Protein AF-A0A7C5KL66-F1 (afdb_monomer)

Radius of gyration: 13.3 Å; Cα contacts (8 Å, |Δi|>4): 68; chains: 1; bounding box: 32×19×37 Å

Sequence (74 aa):
GVYDIHSPNIPSVEQMVELMRLAARRIPAERLWVNPDCGLKTRTWAEVDPALHNMVEAARRLREAFAPGTAAQA

Nearest PDB structures (foldseek):
  3ppc-assembly1_A  TM=9.821E-01  e=7.793E-05  Candida albicans
  3ppc-assembly2_B  TM=9.887E-01  e=1.006E-04  Candida albicans
  4l6h-assembly1_A  TM=9.780E-01  e=1.298E-04  Candida albicans SC5314
  4l5z-assembly1_A  TM=9.764E-01  e=2.617E-04  Candida albicans SC5314
  2nq5-assembly1_A  TM=9.612E-01  e=6.387E-04  Streptococcus mutans

Solvent-accessible surface area (backbone atoms only — not comparable to full-atom values): 4600 Å² total; per-residue (Å²): 96,72,40,65,69,90,49,91,68,64,62,53,36,68,61,38,38,52,54,50,54,60,47,49,76,79,36,60,70,95,76,59,80,90,46,54,59,60,81,68,86,89,60,50,69,87,46,48,53,58,30,50,52,26,50,55,51,24,54,49,57,52,50,60,66,66,36,94,85,54,86,79,82,133

Secondary structure (DSSP, 8-state):
--B-TTSS----HHHHHHHHHHHHTTS-GGG----BSS--TTS-HHHHHHHHHHHHHHHHHHHHHTSTT--S--

Mean predicted aligned error: 4.52 Å

Structure (mmCIF, N/CA/C/O backbone):
data_AF-A0A7C5KL66-F1
#
_entry.id   AF-A0A7C5KL66-F1
#
loop_
_atom_site.group_PDB
_atom_site.id
_atom_site.type_symbol
_atom_site.label_atom_id
_atom_site.label_alt_id
_atom_site.label_comp_id
_atom_site.label_asym_id
_atom_site.label_entity_id
_atom_site.label_seq_id
_atom_site.pdbx_PDB_ins_code
_atom_site.Cartn_x
_atom_site.Cartn_y
_atom_site.Cartn_z
_atom_site.occupancy
_atom_site.B_iso_or_equiv
_atom_site.auth_seq_id
_atom_site.auth_comp_id
_atom_site.auth_asym_id
_atom_site.auth_atom_id
_atom_site.pdbx_PDB_model_num
ATOM 1 N N . GLY A 1 1 ? 1.730 6.829 2.225 1.00 92.19 1 GLY A N 1
ATOM 2 C CA . GLY A 1 1 ? 0.955 5.777 1.561 1.00 92.19 1 GLY A CA 1
ATOM 3 C C . GLY A 1 1 ? 1.266 4.456 2.226 1.00 92.19 1 GLY A C 1
ATOM 4 O O . GLY A 1 1 ? 1.926 4.438 3.259 1.00 92.19 1 GLY A O 1
ATOM 5 N N . VAL A 1 2 ? 0.737 3.365 1.675 1.00 96.12 2 VAL A N 1
ATOM 6 C CA . VAL A 1 2 ? 0.951 1.987 2.177 1.00 96.12 2 VAL A CA 1
ATOM 7 C C . VAL A 1 2 ? 1.702 1.101 1.181 1.00 96.12 2 VAL A C 1
ATOM 9 O O . VAL A 1 2 ? 1.969 -0.065 1.454 1.00 96.12 2 VAL A O 1
ATOM 12 N N . TYR A 1 3 ? 2.029 1.660 0.019 1.00 96.81 3 TYR A N 1
ATOM 13 C CA . TYR A 1 3 ? 2.776 1.009 -1.040 1.00 96.81 3 TYR A CA 1
ATOM 14 C C . TYR A 1 3 ? 3.934 1.925 -1.433 1.00 96.81 3 TYR A C 1
ATOM 16 O O . TYR A 1 3 ? 3.709 2.987 -2.023 1.00 96.81 3 TYR A O 1
ATOM 24 N N . ASP A 1 4 ? 5.149 1.493 -1.086 1.00 96.62 4 ASP A N 1
ATOM 25 C CA . ASP A 1 4 ? 6.394 2.118 -1.524 1.00 96.62 4 ASP A CA 1
ATOM 26 C C . ASP A 1 4 ? 6.591 1.861 -3.017 1.00 96.62 4 ASP A C 1
ATOM 28 O O . ASP A 1 4 ? 7.058 0.805 -3.450 1.00 96.62 4 ASP A O 1
ATOM 32 N N . ILE A 1 5 ? 6.227 2.864 -3.807 1.00 95.69 5 ILE A N 1
ATOM 33 C CA . ILE A 1 5 ? 6.330 2.808 -5.259 1.00 95.69 5 ILE A CA 1
ATOM 34 C C . ILE A 1 5 ? 7.770 2.947 -5.743 1.00 95.69 5 ILE A C 1
ATOM 36 O O . ILE A 1 5 ? 7.968 2.851 -6.945 1.00 95.69 5 ILE A O 1
ATOM 40 N N . HIS A 1 6 ? 8.765 3.212 -4.889 1.00 94.62 6 HIS A N 1
ATOM 41 C CA . HIS A 1 6 ? 10.175 3.325 -5.284 1.00 94.62 6 HIS A CA 1
ATOM 42 C C . HIS A 1 6 ? 10.930 1.994 -5.184 1.00 94.62 6 HIS A C 1
ATOM 44 O O . HIS A 1 6 ? 12.043 1.884 -5.701 1.00 94.62 6 HIS A O 1
ATOM 50 N N . SER A 1 7 ? 10.294 0.975 -4.609 1.00 93.81 7 SER A N 1
ATOM 51 C CA . SER A 1 7 ? 10.771 -0.401 -4.546 1.00 93.81 7 SER A CA 1
ATOM 52 C C . SER A 1 7 ? 10.065 -1.286 -5.590 1.00 93.81 7 SER A C 1
ATOM 54 O O . SER A 1 7 ? 8.893 -1.051 -5.895 1.00 93.81 7 SER A O 1
ATOM 56 N N . PRO A 1 8 ? 10.730 -2.324 -6.142 1.00 91.19 8 PRO A N 1
ATOM 57 C CA . PRO A 1 8 ? 10.070 -3.346 -6.965 1.00 91.19 8 PRO A CA 1
ATOM 58 C C . PRO A 1 8 ? 9.224 -4.326 -6.131 1.00 91.19 8 PRO A C 1
ATOM 60 O O . PRO A 1 8 ? 8.632 -5.257 -6.669 1.00 91.19 8 PRO A O 1
ATOM 63 N N . ASN A 1 9 ? 9.196 -4.168 -4.804 1.00 94.50 9 ASN A N 1
ATOM 64 C CA . ASN A 1 9 ? 8.433 -5.034 -3.919 1.00 94.50 9 ASN A CA 1
ATOM 65 C C . ASN A 1 9 ? 6.924 -4.943 -4.200 1.00 94.50 9 ASN A C 1
ATOM 67 O O . ASN A 1 9 ? 6.361 -3.849 -4.260 1.00 94.50 9 ASN A O 1
ATOM 71 N N . ILE A 1 10 ? 6.263 -6.100 -4.275 1.00 97.75 10 ILE A N 1
ATOM 72 C CA . ILE A 1 10 ? 4.803 -6.209 -4.276 1.00 97.75 10 ILE A CA 1
ATOM 73 C C . ILE A 1 10 ? 4.372 -6.487 -2.827 1.00 97.75 10 ILE A C 1
ATOM 75 O O . ILE A 1 10 ? 4.503 -7.622 -2.364 1.00 97.75 10 ILE A O 1
ATOM 79 N N . PRO A 1 11 ? 3.898 -5.477 -2.076 1.00 97.56 11 PRO A N 1
ATOM 80 C CA . PRO A 1 11 ? 3.467 -5.665 -0.691 1.00 97.56 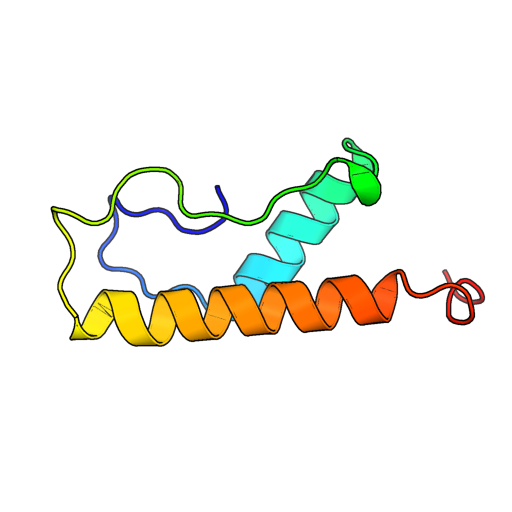11 PRO A CA 1
ATOM 81 C C . PRO A 1 11 ? 2.304 -6.658 -0.568 1.00 97.56 11 PRO A C 1
ATOM 83 O O . PRO A 1 11 ? 1.362 -6.636 -1.367 1.00 97.56 11 PRO A O 1
ATOM 86 N N . SER A 1 12 ? 2.343 -7.501 0.467 1.00 98.38 12 SER A N 1
ATOM 87 C CA . SER A 1 12 ? 1.233 -8.395 0.805 1.00 98.38 12 SER A CA 1
ATOM 88 C C . SER A 1 12 ? 0.081 -7.641 1.474 1.00 98.38 12 SER A C 1
ATOM 90 O O . SER A 1 12 ? 0.247 -6.538 2.008 1.00 98.38 12 SER A O 1
ATOM 92 N N . VAL A 1 13 ? -1.097 -8.267 1.494 1.00 98.44 13 VAL A N 1
ATOM 93 C CA . VAL A 1 13 ? -2.272 -7.739 2.200 1.00 98.44 13 VAL A CA 1
ATOM 94 C C . VAL A 1 13 ? -1.962 -7.528 3.685 1.00 98.44 13 VAL A C 1
ATOM 96 O O . VAL A 1 13 ? -2.272 -6.479 4.245 1.00 98.44 13 VAL A O 1
ATOM 99 N N . GLU A 1 14 ? -1.312 -8.498 4.324 1.00 98.06 14 GLU A N 1
ATOM 100 C CA . GLU A 1 14 ? -1.000 -8.491 5.755 1.00 98.06 14 GLU A CA 1
ATOM 101 C C . GLU A 1 14 ? -0.047 -7.349 6.122 1.00 98.06 14 GLU A C 1
ATOM 103 O O . GLU A 1 14 ? -0.272 -6.661 7.120 1.00 98.06 14 GLU A O 1
ATOM 108 N N . GLN A 1 15 ? 0.971 -7.096 5.290 1.00 97.62 15 GLN A N 1
ATOM 109 C CA . GLN A 1 15 ? 1.897 -5.978 5.479 1.00 97.62 15 GLN A CA 1
ATOM 110 C C . GLN A 1 15 ? 1.157 -4.636 5.459 1.00 97.62 15 GLN A C 1
ATOM 112 O O . GLN A 1 15 ? 1.367 -3.795 6.336 1.00 97.62 15 GLN A O 1
ATOM 117 N N . MET A 1 16 ? 0.251 -4.445 4.496 1.00 98.00 16 MET A N 1
ATOM 118 C CA . MET A 1 16 ? -0.542 -3.219 4.419 1.00 98.00 16 MET A CA 1
ATOM 119 C C . MET A 1 16 ? -1.518 -3.083 5.588 1.00 98.00 16 MET A C 1
ATOM 121 O O . MET A 1 16 ? -1.655 -1.989 6.134 1.00 98.00 16 MET A O 1
ATOM 125 N N . VAL A 1 17 ? -2.185 -4.169 5.998 1.00 97.12 17 VAL A N 1
ATOM 126 C CA . VAL A 1 17 ? -3.093 -4.157 7.157 1.00 97.12 17 VAL A CA 1
ATOM 127 C C . VAL A 1 17 ? -2.358 -3.718 8.419 1.00 97.12 17 VAL A C 1
ATOM 129 O O . VAL A 1 17 ? -2.884 -2.886 9.159 1.00 97.12 17 VAL A O 1
ATOM 132 N N . GLU A 1 18 ? -1.142 -4.213 8.652 1.00 96.38 18 GLU A N 1
ATOM 133 C CA . GLU A 1 18 ? -0.364 -3.824 9.829 1.00 96.38 18 GLU A CA 1
ATOM 134 C C . GLU A 1 18 ? 0.013 -2.335 9.799 1.00 96.38 18 GLU A C 1
ATOM 136 O O . GLU A 1 18 ? -0.208 -1.620 10.779 1.00 96.38 18 GLU A O 1
ATOM 141 N N . LEU A 1 19 ? 0.469 -1.822 8.650 1.00 96.31 19 LEU A N 1
ATOM 142 C CA . LEU A 1 19 ? 0.743 -0.389 8.483 1.00 96.31 19 LEU A CA 1
ATOM 143 C C . LEU A 1 19 ? -0.501 0.471 8.740 1.00 96.31 19 LEU A C 1
ATOM 145 O O . LEU A 1 19 ? -0.428 1.494 9.426 1.00 96.31 19 LEU A O 1
ATOM 149 N N . MET A 1 20 ? -1.660 0.050 8.233 1.00 95.56 20 MET A N 1
ATOM 150 C CA . MET A 1 20 ? -2.909 0.780 8.442 1.00 95.56 20 MET A CA 1
ATOM 151 C C . MET A 1 20 ? -3.385 0.727 9.895 1.00 95.56 20 MET A C 1
ATOM 153 O O . MET A 1 20 ? -3.875 1.735 10.400 1.00 95.56 20 MET A O 1
ATOM 157 N N . ARG A 1 21 ? -3.205 -0.397 10.601 1.00 94.62 21 ARG A N 1
ATOM 158 C CA . ARG A 1 21 ? -3.496 -0.494 12.042 1.00 94.62 21 ARG A CA 1
ATOM 159 C C . ARG A 1 21 ? -2.631 0.461 12.851 1.00 94.62 21 ARG A C 1
ATOM 161 O O . ARG A 1 21 ? -3.134 1.098 13.772 1.00 94.62 21 ARG A O 1
ATOM 168 N N . LEU A 1 22 ? -1.353 0.601 12.499 1.00 95.31 22 LEU A N 1
ATOM 169 C CA . LEU A 1 22 ? -0.466 1.582 13.127 1.00 95.31 22 LEU A CA 1
ATOM 170 C C . LEU A 1 22 ? -0.931 3.019 12.856 1.00 95.31 22 LEU A C 1
ATOM 172 O O . LEU A 1 22 ? -0.953 3.833 13.781 1.00 95.31 22 LEU A O 1
ATOM 176 N N . ALA A 1 23 ? -1.352 3.325 11.626 1.00 94.94 23 ALA A N 1
ATOM 177 C CA . ALA A 1 23 ? -1.889 4.637 11.270 1.00 94.94 23 ALA A CA 1
ATOM 178 C C . ALA A 1 23 ? -3.203 4.953 12.009 1.00 94.94 23 ALA A C 1
ATOM 180 O O . ALA A 1 23 ? -3.360 6.057 12.537 1.00 94.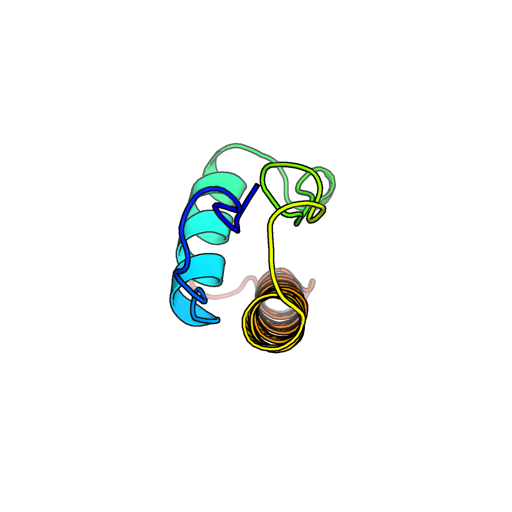94 23 ALA A O 1
ATOM 181 N N . ALA A 1 24 ? -4.103 3.973 12.131 1.00 93.69 24 ALA A N 1
ATOM 182 C CA . ALA A 1 24 ? -5.388 4.107 12.818 1.00 93.69 24 ALA A CA 1
ATOM 183 C C . ALA A 1 24 ? -5.254 4.409 14.324 1.00 93.69 24 ALA A C 1
ATOM 185 O O . ALA A 1 24 ? -6.168 4.963 14.926 1.00 93.69 24 ALA A O 1
ATOM 186 N N . ARG A 1 25 ? -4.095 4.127 14.942 1.00 94.19 25 ARG A N 1
ATOM 187 C CA . ARG A 1 25 ? -3.802 4.546 16.330 1.00 94.19 25 ARG A CA 1
ATOM 188 C C . ARG A 1 25 ? -3.637 6.061 16.481 1.00 94.19 25 ARG A C 1
ATOM 190 O O . ARG A 1 25 ? -3.652 6.559 17.603 1.00 94.19 25 ARG A O 1
ATOM 197 N N . ARG A 1 26 ? -3.404 6.788 15.383 1.00 95.88 26 ARG A N 1
ATOM 198 C CA . ARG A 1 26 ? -3.134 8.237 15.385 1.00 95.88 26 ARG A CA 1
ATOM 199 C C . ARG A 1 26 ? -4.123 9.046 14.556 1.00 95.88 26 ARG A C 1
ATOM 201 O O . ARG A 1 26 ? -4.298 10.230 14.824 1.00 95.88 26 ARG A O 1
ATOM 208 N N . ILE A 1 27 ? -4.735 8.433 13.548 1.00 93.19 27 ILE A N 1
ATOM 209 C CA . ILE A 1 27 ? -5.680 9.074 12.636 1.00 93.19 27 ILE A CA 1
ATOM 210 C C . ILE A 1 27 ? -7.027 8.359 12.787 1.00 93.19 27 ILE A C 1
ATOM 212 O O . ILE A 1 27 ? -7.065 7.144 12.586 1.00 93.19 27 ILE A O 1
ATOM 216 N N . PRO A 1 28 ? -8.121 9.074 13.116 1.00 91.44 28 PRO A N 1
ATOM 217 C CA . PRO A 1 28 ? -9.459 8.489 13.148 1.00 91.44 28 PRO A CA 1
ATOM 218 C C . PRO A 1 28 ? -9.791 7.794 11.827 1.00 91.44 28 PRO A C 1
ATOM 220 O O . PRO A 1 28 ? -9.417 8.290 10.759 1.00 91.44 28 PRO A O 1
ATOM 223 N N . ALA A 1 29 ? -10.492 6.662 11.890 1.00 89.69 29 ALA A N 1
ATOM 224 C CA . ALA A 1 29 ? -10.753 5.824 10.721 1.00 89.69 29 ALA A CA 1
ATOM 225 C C . ALA A 1 29 ? -11.474 6.590 9.595 1.00 89.69 29 ALA A C 1
ATOM 227 O O . ALA A 1 29 ? -11.180 6.383 8.421 1.00 89.69 29 ALA A O 1
ATOM 228 N N . GLU A 1 30 ? -12.333 7.551 9.940 1.00 90.75 30 GLU A N 1
ATOM 229 C CA . GLU A 1 30 ? -13.094 8.383 8.996 1.00 90.75 30 GLU A CA 1
ATOM 230 C C . GLU A 1 30 ? -12.200 9.353 8.207 1.00 90.75 30 GLU A C 1
ATOM 232 O O . GLU A 1 30 ? -12.616 9.914 7.193 1.00 90.75 30 GLU A O 1
ATOM 237 N N . ARG A 1 31 ? -10.968 9.576 8.680 1.00 94.25 31 ARG A N 1
ATOM 238 C CA . ARG A 1 31 ? -9.960 10.445 8.056 1.00 94.25 31 ARG A CA 1
ATOM 239 C C . ARG A 1 31 ? -8.798 9.662 7.450 1.00 94.25 31 ARG A C 1
ATOM 241 O O . ARG A 1 31 ? -7.910 10.275 6.859 1.00 94.25 31 ARG A O 1
ATOM 248 N N . LEU A 1 32 ? -8.777 8.337 7.592 1.00 94.00 32 LEU A N 1
ATOM 249 C CA . LEU A 1 32 ? -7.686 7.501 7.112 1.00 94.00 32 LEU A CA 1
ATOM 250 C C . LEU A 1 32 ? -7.935 7.068 5.662 1.00 94.00 32 LEU A C 1
ATOM 252 O O . LEU A 1 32 ? -8.846 6.297 5.372 1.00 94.00 32 LEU A O 1
ATOM 256 N N . TRP A 1 33 ? -7.089 7.550 4.753 1.00 95.88 33 T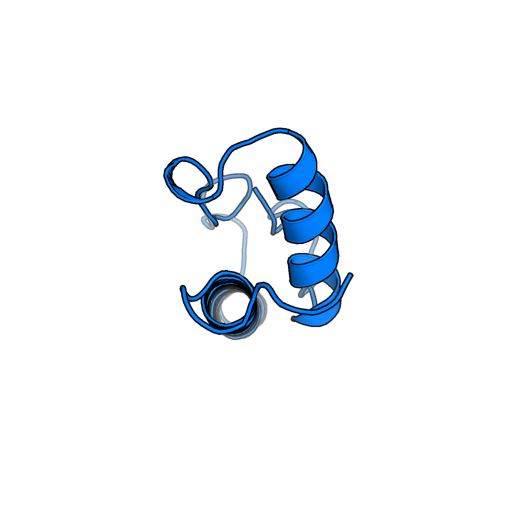RP A N 1
ATOM 257 C CA . TRP A 1 33 ? -7.099 7.159 3.344 1.00 95.88 33 TRP A CA 1
ATOM 258 C C . TRP A 1 33 ? -6.003 6.135 3.056 1.00 95.88 33 TRP A C 1
ATOM 260 O O . TRP A 1 33 ? -4.934 6.156 3.667 1.00 95.88 33 TRP A O 1
ATOM 270 N N . VAL A 1 34 ? -6.277 5.246 2.102 1.00 96.44 34 VAL A N 1
ATOM 271 C CA . VAL A 1 34 ? -5.356 4.192 1.670 1.00 96.44 34 VAL A CA 1
ATOM 272 C C . VAL A 1 34 ? -4.975 4.450 0.219 1.00 96.44 34 VAL A C 1
ATOM 274 O O . VAL A 1 34 ? -5.826 4.419 -0.669 1.00 96.44 34 VAL A O 1
ATOM 277 N N . ASN A 1 35 ? -3.696 4.728 -0.017 1.00 97.94 35 ASN A N 1
ATOM 278 C CA . ASN A 1 35 ? -3.149 5.035 -1.335 1.00 97.94 35 ASN A CA 1
ATOM 279 C C . ASN A 1 35 ? -1.646 4.696 -1.403 1.00 97.94 35 ASN A C 1
ATOM 281 O O . ASN A 1 35 ? -1.000 4.572 -0.353 1.00 97.94 35 ASN A O 1
ATOM 285 N N . PRO A 1 36 ? -1.061 4.587 -2.610 1.00 97.94 36 PRO A N 1
ATOM 286 C CA . PRO A 1 36 ? 0.386 4.467 -2.783 1.00 97.94 36 PRO A CA 1
ATOM 287 C C . PRO A 1 36 ? 1.120 5.737 -2.335 1.00 97.94 36 PRO A C 1
ATOM 289 O O . PRO A 1 36 ? 0.500 6.792 -2.181 1.00 97.94 36 PRO A O 1
ATOM 292 N N . ASP A 1 37 ? 2.435 5.655 -2.135 1.00 96.88 37 ASP A N 1
ATOM 293 C CA . ASP A 1 37 ? 3.241 6.811 -1.710 1.00 96.88 37 ASP A CA 1
ATOM 294 C C . ASP A 1 37 ? 3.278 7.944 -2.740 1.00 96.88 37 ASP A C 1
ATOM 296 O O . ASP A 1 37 ? 3.289 9.116 -2.367 1.00 96.88 37 ASP A O 1
ATOM 300 N N . CYS A 1 38 ? 3.258 7.608 -4.031 1.00 96.94 38 CYS A N 1
ATOM 301 C CA . CYS A 1 38 ? 3.251 8.568 -5.131 1.00 96.94 38 CYS A CA 1
ATOM 302 C C . CYS A 1 38 ? 2.593 7.952 -6.382 1.00 96.94 38 CYS A C 1
ATOM 304 O O . CYS A 1 38 ? 1.979 6.886 -6.324 1.00 96.94 38 CYS A O 1
ATOM 306 N N . GLY A 1 39 ? 2.706 8.627 -7.528 1.00 97.00 39 GLY A N 1
ATOM 307 C CA . GLY A 1 39 ? 2.242 8.118 -8.816 1.00 97.00 39 GLY A CA 1
ATOM 308 C C . GLY A 1 39 ? 3.007 6.874 -9.288 1.00 97.00 39 GLY A C 1
ATOM 309 O O . GLY A 1 39 ? 4.163 6.655 -8.940 1.00 97.00 39 GLY A O 1
ATOM 310 N N . LEU A 1 40 ? 2.367 6.082 -10.149 1.00 97.62 40 LEU A N 1
ATOM 311 C CA . LEU A 1 40 ? 2.845 4.758 -10.576 1.00 97.62 40 LEU A CA 1
ATOM 312 C C . LEU A 1 40 ? 3.644 4.771 -11.893 1.00 97.62 40 LEU A C 1
ATOM 314 O O . LEU A 1 40 ? 3.903 3.717 -12.464 1.00 97.62 40 LEU A O 1
ATOM 318 N N . LYS A 1 41 ? 4.053 5.952 -12.387 1.00 97.25 41 LYS A N 1
ATOM 319 C CA . LYS A 1 41 ? 4.686 6.127 -13.715 1.00 97.25 41 LYS A CA 1
ATOM 320 C C . LYS A 1 41 ? 5.917 5.236 -13.930 1.00 97.25 41 LYS A C 1
ATOM 322 O O . LYS A 1 41 ? 6.227 4.891 -15.064 1.00 97.25 41 LYS A O 1
ATOM 327 N N . THR A 1 42 ? 6.642 4.912 -12.863 1.00 96.31 42 THR A N 1
ATOM 328 C CA . THR A 1 42 ? 7.896 4.152 -12.922 1.00 96.31 42 THR A CA 1
ATOM 329 C C . THR A 1 42 ? 7.721 2.648 -12.711 1.00 96.31 42 THR A C 1
ATOM 331 O O . THR A 1 42 ? 8.722 1.939 -12.741 1.00 96.31 42 THR A O 1
ATOM 334 N N . ARG A 1 43 ? 6.499 2.156 -12.469 1.00 96.81 43 ARG A N 1
ATOM 335 C CA . ARG A 1 43 ? 6.210 0.741 -12.191 1.00 96.81 43 ARG A CA 1
ATOM 336 C C . ARG A 1 43 ? 5.634 0.032 -13.415 1.00 96.81 43 ARG A C 1
ATOM 338 O O . ARG A 1 43 ? 5.133 0.667 -14.341 1.00 96.81 43 ARG A O 1
ATOM 345 N N . THR A 1 44 ? 5.734 -1.291 -13.426 1.00 97.44 44 THR A N 1
ATOM 346 C CA . THR A 1 44 ? 5.186 -2.143 -14.489 1.00 97.44 44 THR A CA 1
ATOM 347 C C . THR A 1 44 ? 3.814 -2.685 -14.102 1.00 97.44 44 THR A C 1
ATOM 349 O O . THR A 1 44 ? 3.500 -2.811 -12.923 1.00 97.44 44 THR A O 1
ATOM 352 N N . TRP A 1 45 ? 2.993 -3.073 -15.079 1.00 97.44 45 TRP A N 1
ATOM 353 C CA . TRP A 1 45 ? 1.684 -3.678 -14.796 1.00 97.44 45 TRP A CA 1
ATOM 354 C C . TRP A 1 45 ? 1.772 -4.977 -13.989 1.00 97.44 45 TRP A C 1
ATOM 356 O O . TRP A 1 45 ? 0.920 -5.211 -13.140 1.00 97.44 45 TRP A O 1
ATOM 366 N N . ALA A 1 46 ? 2.829 -5.770 -14.192 1.00 97.25 46 ALA A N 1
ATOM 367 C CA . ALA A 1 46 ? 3.077 -6.990 -13.425 1.00 97.25 46 ALA A CA 1
ATOM 368 C C . ALA A 1 46 ? 3.337 -6.719 -11.929 1.00 97.25 46 ALA A C 1
ATOM 370 O O . ALA A 1 46 ? 3.099 -7.592 -11.102 1.00 97.25 46 ALA A O 1
ATOM 371 N N . GLU A 1 47 ? 3.803 -5.515 -11.582 1.00 97.50 47 GLU A N 1
ATOM 372 C CA . GLU A 1 47 ? 3.977 -5.066 -10.196 1.00 97.50 47 GLU A CA 1
ATOM 373 C C . GL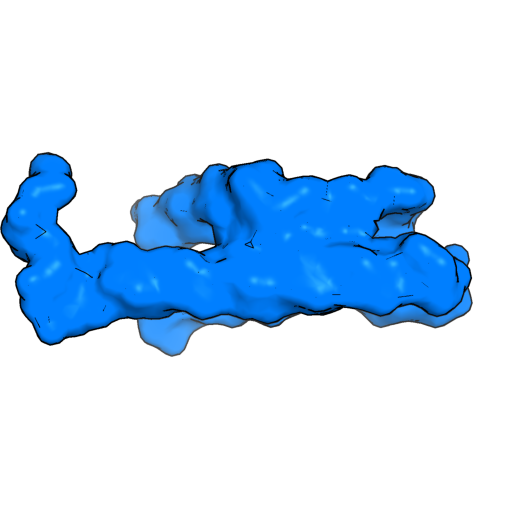U A 1 47 ? 2.715 -4.360 -9.677 1.00 97.50 47 GLU A C 1
ATOM 375 O O . GLU A 1 47 ? 2.263 -4.613 -8.561 1.00 97.50 47 GLU A O 1
ATOM 380 N N . VAL A 1 48 ? 2.140 -3.469 -10.493 1.00 97.81 48 VAL A N 1
ATOM 381 C CA . VAL A 1 48 ? 1.042 -2.575 -10.104 1.00 97.81 48 VAL A CA 1
ATOM 382 C C . VAL A 1 48 ? -0.251 -3.335 -9.851 1.00 97.81 48 VAL A C 1
ATOM 384 O O . VAL A 1 48 ? -0.895 -3.096 -8.833 1.00 97.81 48 VAL A O 1
ATOM 387 N N . ASP A 1 49 ? -0.639 -4.226 -10.760 1.00 98.31 49 ASP A N 1
ATOM 388 C CA . ASP A 1 49 ? -1.922 -4.928 -10.689 1.00 98.31 49 ASP A CA 1
ATOM 389 C C . ASP A 1 49 ? -2.078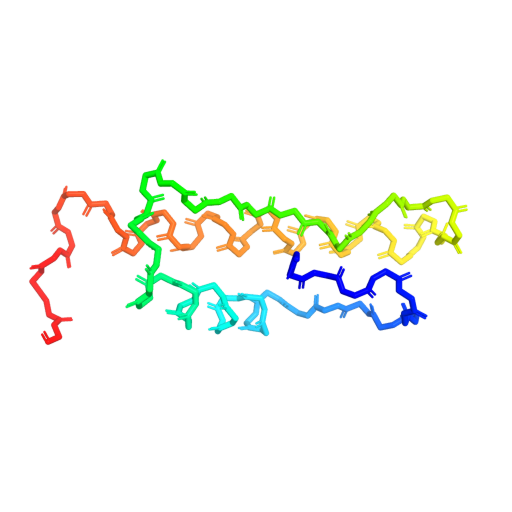 -5.732 -9.380 1.00 98.31 49 ASP A C 1
ATOM 391 O O . ASP A 1 49 ? -3.001 -5.441 -8.607 1.00 98.31 49 ASP A O 1
ATOM 395 N N . PRO A 1 50 ? -1.135 -6.629 -9.012 1.00 98.31 50 PRO A N 1
ATOM 396 C CA . PRO A 1 50 ? -1.224 -7.343 -7.741 1.00 98.31 50 PRO A CA 1
ATOM 397 C C . PRO A 1 50 ? -1.068 -6.422 -6.521 1.00 98.31 50 PRO A C 1
ATOM 399 O O . PRO A 1 50 ? -1.751 -6.630 -5.517 1.00 98.31 50 PRO A O 1
ATOM 402 N N . ALA A 1 51 ? -0.228 -5.381 -6.582 1.00 98.25 51 ALA A N 1
ATOM 403 C CA . ALA A 1 51 ? -0.061 -4.454 -5.459 1.00 98.25 51 ALA A CA 1
ATOM 404 C C . ALA A 1 51 ? -1.352 -3.668 -5.162 1.00 98.25 51 ALA A C 1
ATOM 406 O O . ALA A 1 51 ? -1.741 -3.526 -4.000 1.00 98.25 51 ALA A O 1
ATOM 407 N N . LEU A 1 52 ? -2.047 -3.186 -6.198 1.00 98.38 52 LEU A N 1
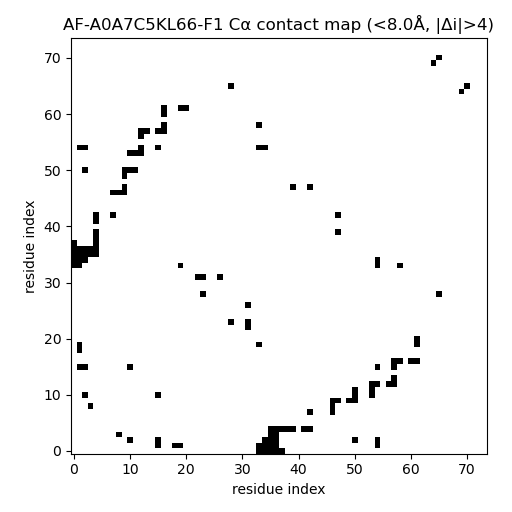ATOM 408 C CA . LEU A 1 52 ? -3.317 -2.473 -6.041 1.00 98.38 52 LEU A CA 1
ATOM 409 C C . LEU A 1 52 ? -4.447 -3.412 -5.610 1.00 98.38 52 LEU A 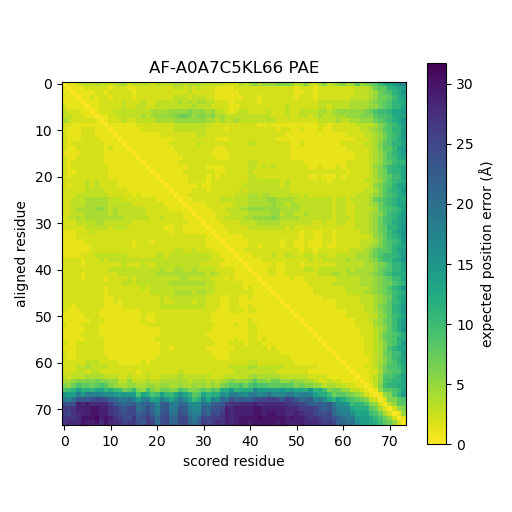C 1
ATOM 411 O O . LEU A 1 52 ? -5.254 -3.024 -4.762 1.00 98.38 52 LEU A O 1
ATOM 415 N N . HIS A 1 53 ? -4.482 -4.648 -6.120 1.00 98.69 53 HIS A N 1
ATOM 416 C CA . HIS A 1 53 ? -5.410 -5.676 -5.641 1.00 98.69 53 HIS A CA 1
ATOM 417 C C . HIS A 1 53 ? -5.229 -5.934 -4.140 1.00 98.69 53 HIS A C 1
ATOM 419 O O . HIS A 1 53 ? -6.201 -5.868 -3.382 1.00 98.69 53 HIS A O 1
ATOM 425 N N . ASN A 1 54 ? -3.984 -6.129 -3.694 1.00 98.62 54 ASN A N 1
ATOM 426 C CA . ASN A 1 54 ? -3.668 -6.321 -2.280 1.00 98.62 54 ASN A CA 1
ATOM 427 C C . ASN A 1 54 ? -4.064 -5.103 -1.434 1.00 98.62 54 ASN A C 1
ATOM 429 O O . ASN A 1 54 ? -4.590 -5.263 -0.334 1.00 98.62 54 ASN A O 1
ATOM 433 N N . MET A 1 55 ? -3.873 -3.886 -1.951 1.00 98.44 55 MET A N 1
ATOM 434 C CA . MET A 1 55 ? -4.241 -2.647 -1.261 1.00 98.44 55 MET A CA 1
ATOM 435 C C . MET A 1 55 ? -5.749 -2.496 -1.062 1.00 98.44 55 MET A C 1
ATOM 437 O O . MET A 1 55 ? -6.201 -2.132 0.028 1.00 98.44 55 MET A O 1
ATOM 441 N N . VAL A 1 56 ? -6.543 -2.797 -2.091 1.00 98.44 56 VAL A N 1
ATOM 442 C CA . VAL A 1 56 ? -8.008 -2.754 -1.999 1.00 98.44 56 VAL A CA 1
ATOM 443 C C . VAL A 1 56 ? -8.519 -3.814 -1.024 1.00 98.44 56 VAL A C 1
A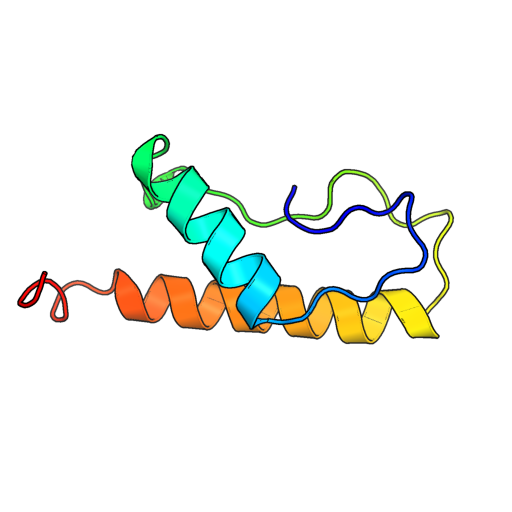TOM 445 O O . VAL A 1 56 ? -9.400 -3.518 -0.212 1.00 98.44 56 VAL A O 1
ATOM 448 N N . GLU A 1 57 ? -7.952 -5.019 -1.069 1.00 98.56 57 GLU A N 1
ATOM 449 C CA . GLU A 1 57 ? -8.285 -6.108 -0.148 1.00 98.56 57 GLU A CA 1
ATOM 450 C C . GLU A 1 57 ? -7.936 -5.751 1.303 1.00 98.56 57 GLU A C 1
ATOM 452 O O . GLU A 1 57 ? -8.779 -5.860 2.194 1.00 98.56 57 GLU A O 1
ATOM 457 N N . ALA A 1 58 ? -6.742 -5.210 1.546 1.00 97.81 58 ALA A N 1
ATOM 458 C CA . ALA A 1 58 ? -6.336 -4.749 2.868 1.00 97.81 58 ALA A CA 1
ATOM 459 C C . ALA A 1 58 ? -7.316 -3.695 3.420 1.00 97.81 58 ALA A C 1
ATOM 461 O O . ALA A 1 58 ? -7.720 -3.758 4.585 1.00 97.81 58 ALA A O 1
ATOM 462 N N . ALA A 1 59 ? -7.746 -2.747 2.580 1.00 96.75 59 ALA A N 1
ATOM 463 C CA . ALA A 1 59 ? -8.719 -1.729 2.966 1.00 96.75 59 ALA A CA 1
ATOM 464 C C . ALA A 1 59 ? -10.112 -2.319 3.265 1.00 96.75 59 ALA A C 1
ATOM 466 O O . ALA A 1 59 ? -10.822 -1.803 4.129 1.00 96.75 59 ALA A O 1
ATOM 46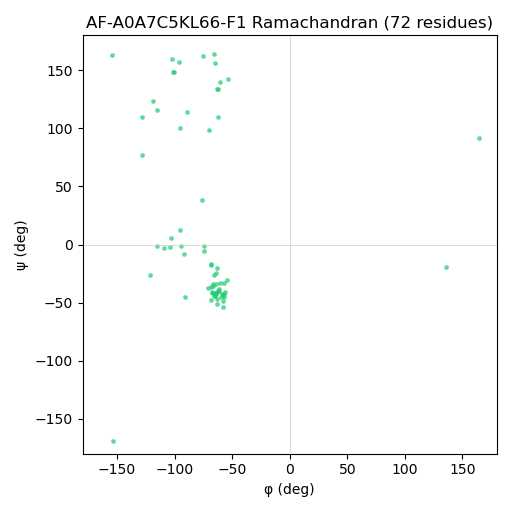7 N N . ARG A 1 60 ? -10.536 -3.388 2.570 1.00 96.94 60 ARG A N 1
ATOM 468 C CA . ARG A 1 60 ? -11.779 -4.116 2.898 1.00 96.94 60 ARG A CA 1
ATOM 469 C C . ARG A 1 60 ? -11.698 -4.747 4.286 1.00 96.94 60 ARG A C 1
ATOM 471 O O . ARG A 1 60 ? -12.552 -4.437 5.113 1.00 96.94 60 ARG A O 1
ATOM 478 N N . ARG A 1 61 ? -10.627 -5.493 4.575 1.00 95.44 61 ARG A N 1
ATOM 479 C CA . ARG A 1 61 ? -10.408 -6.115 5.895 1.00 95.44 61 ARG A CA 1
ATOM 480 C C . ARG A 1 61 ? -10.415 -5.093 7.030 1.00 95.44 61 ARG A C 1
ATOM 482 O O . ARG A 1 61 ? -10.985 -5.335 8.090 1.00 95.44 61 ARG A O 1
ATOM 489 N N . LEU A 1 62 ? -9.799 -3.929 6.814 1.00 91.00 62 LEU A N 1
ATOM 490 C CA . LEU A 1 62 ? -9.778 -2.874 7.824 1.00 91.00 62 LEU A CA 1
ATOM 491 C C . LEU A 1 62 ? -11.174 -2.282 8.069 1.00 91.00 62 LEU A C 1
ATOM 493 O O . LEU A 1 62 ? -11.540 -2.047 9.216 1.00 91.00 62 LEU A O 1
ATOM 497 N N . ARG A 1 63 ? -11.973 -2.074 7.013 1.00 92.81 63 ARG A N 1
ATOM 498 C CA . ARG A 1 63 ? -13.359 -1.592 7.146 1.00 92.81 63 ARG A CA 1
ATOM 499 C C . ARG A 1 63 ? -14.242 -2.571 7.915 1.00 92.81 63 ARG A C 1
ATOM 501 O O . ARG A 1 63 ? -15.032 -2.128 8.738 1.00 92.81 63 ARG A O 1
ATOM 508 N N . GLU A 1 64 ? -14.087 -3.871 7.685 1.00 92.00 64 GLU A N 1
ATOM 509 C CA . GLU A 1 64 ? -14.801 -4.909 8.443 1.00 92.00 64 GLU A CA 1
ATOM 510 C C . GLU A 1 64 ? -14.428 -4.884 9.933 1.00 92.00 64 GLU A C 1
ATOM 512 O O . GLU A 1 64 ? -15.301 -4.977 10.797 1.00 92.00 64 GLU A O 1
ATOM 517 N N . ALA A 1 65 ? -13.146 -4.669 10.246 1.00 86.25 65 ALA A N 1
ATOM 518 C CA . ALA A 1 65 ? -12.669 -4.555 11.624 1.00 86.25 65 ALA A CA 1
ATOM 519 C C . ALA A 1 65 ? -13.215 -3.319 12.369 1.00 86.25 65 ALA A C 1
ATOM 521 O O . ALA A 1 65 ? -13.314 -3.349 13.592 1.00 86.25 65 ALA A O 1
ATOM 522 N N . PHE A 1 66 ? -13.580 -2.251 11.650 1.00 83.12 66 PHE A N 1
ATOM 523 C CA . PHE A 1 66 ? -14.145 -1.018 12.216 1.00 83.12 66 PHE A CA 1
ATOM 524 C C . PHE A 1 66 ? -15.665 -0.886 12.035 1.00 83.12 66 PHE A C 1
ATOM 526 O O . PHE A 1 66 ? -16.231 0.154 12.376 1.00 83.12 66 PHE A O 1
ATOM 533 N N . ALA A 1 67 ? -16.345 -1.903 11.500 1.00 76.44 67 ALA A N 1
ATOM 534 C CA . ALA A 1 67 ? -17.787 -1.849 11.306 1.00 76.44 67 ALA A CA 1
ATOM 535 C C . ALA A 1 67 ? -18.517 -1.709 12.663 1.00 76.44 67 ALA A C 1
ATOM 537 O O . ALA A 1 67 ? -18.210 -2.431 13.616 1.00 76.44 67 ALA A O 1
ATOM 538 N N . PRO A 1 68 ? -19.501 -0.800 12.792 1.00 59.94 68 PRO A N 1
ATOM 539 C CA . PRO A 1 68 ? -20.282 -0.690 14.018 1.00 59.94 68 PRO A CA 1
ATOM 540 C C . PRO A 1 68 ? -21.039 -2.006 14.263 1.00 59.94 68 PRO A C 1
ATOM 542 O O . PRO A 1 68 ? -21.947 -2.358 13.517 1.00 59.94 68 PRO A O 1
ATOM 545 N N . GLY A 1 69 ? -20.611 -2.752 15.286 1.00 57.22 69 GLY A N 1
ATOM 546 C CA . GLY A 1 69 ? -21.101 -4.100 15.614 1.00 57.22 69 GLY A CA 1
ATOM 547 C C . GLY A 1 69 ? -20.001 -5.108 15.971 1.00 57.22 69 GLY A C 1
ATOM 548 O O . GLY A 1 69 ? -20.285 -6.093 16.645 1.00 57.22 69 GLY A O 1
ATOM 549 N N . THR A 1 70 ? -18.744 -4.846 15.597 1.00 52.72 70 THR A N 1
ATOM 550 C CA . THR A 1 70 ? -17.575 -5.689 15.931 1.00 52.72 70 THR A CA 1
ATOM 551 C C . THR A 1 70 ? -16.695 -5.116 17.049 1.00 52.72 70 THR A C 1
ATOM 553 O O . THR A 1 70 ? -15.769 -5.782 17.503 1.00 52.72 70 THR A O 1
ATOM 556 N N . ALA A 1 71 ? -17.022 -3.930 17.580 1.00 46.25 71 ALA A N 1
ATOM 557 C CA . ALA A 1 71 ? -16.312 -3.262 18.680 1.00 46.25 71 ALA A CA 1
ATOM 558 C C . ALA A 1 71 ? -16.598 -3.857 20.080 1.00 46.25 71 ALA A C 1
ATOM 560 O O . ALA A 1 71 ? -16.703 -3.136 21.070 1.00 46.25 71 ALA A O 1
ATOM 561 N N . ALA A 1 72 ? -16.715 -5.180 20.171 1.00 43.16 72 ALA A N 1
ATOM 562 C CA . ALA A 1 72 ? -16.641 -5.920 21.423 1.00 43.16 72 ALA A CA 1
ATOM 563 C C . ALA A 1 72 ? -15.609 -7.035 21.252 1.00 43.16 72 ALA A C 1
ATOM 565 O O . ALA A 1 72 ? -15.988 -8.176 21.003 1.00 43.16 72 ALA A O 1
ATOM 566 N N . GLN A 1 73 ? -14.322 -6.667 21.315 1.00 41.38 73 GLN A N 1
ATOM 567 C CA . GLN A 1 73 ? -13.186 -7.466 21.813 1.00 41.38 73 GLN A CA 1
ATOM 568 C C . GLN A 1 73 ? -11.851 -6.841 21.372 1.00 41.38 73 GLN A C 1
ATOM 570 O O . GLN A 1 73 ? -11.334 -7.148 20.300 1.00 41.38 73 GLN A O 1
ATOM 575 N N . ALA A 1 74 ? -11.304 -5.978 22.229 1.00 35.16 74 ALA A N 1
ATOM 576 C CA . ALA A 1 74 ? -9.877 -5.868 22.547 1.00 35.16 74 ALA A CA 1
ATOM 577 C C . ALA A 1 74 ? -9.738 -5.053 23.837 1.00 35.16 74 ALA A C 1
ATOM 579 O O . ALA A 1 74 ? -10.308 -3.939 23.878 1.00 35.16 74 ALA A O 1
#

pLDDT: mean 90.94, std 14.57, range [35.16, 98.69]

Foldseek 3Di:
DQAALVDLDQDALVSSLVVVVVVCVPDPPVGDDFDHPDDNPPDDCVRPVSSVVSSVVSVVVVCVCVPVPNPPDD